Protein AF-A0A8J4QGZ1-F1 (afdb_monomer_lite)

Organism: NCBI:txid60419

Sequence (140 aa):
MCGNIKSLSVWEGHELVILALEIKECLNFADSPSGGLPDPNLSLLKVHDCLRLKSLPENMDTLLPSLQILDFASCQQVESFPVGVLPTNMNCLAIDASEKLITNRNQWGLKRLHYLNQLLLSCHDCREQKCFPEEDFHKS

Secondary structure (DSSP, 8-state):
------EEEEEEETTEEEEEEEEES-S-STTSSSSS---TTEEEEEEE--TT--B--TTHHHH-TT--EEEEES-TT--B--TT-S-TT--EEEEEE-HHHHHTGGGS-GGG-TT--EEEEEESS--SS-S--S------

pLDDT: mean 70.76, std 17.08, range [30.36, 88.94]

InterPro domains:
  IPR032675 Leucine-rich repeat domain superfamily [G3DSA:3.80.10.10] (2-108)

Foldseek 3Di:
DQPQPFDFDFDDDPPAGATETEGEQAQEPPPPVDLNALPQNHAYYHYAHRQNYAEDDLQCCRSHQNHAYYAEDNHANHQEYRAPRHHLNHAEYHDEYALNHLVCVVRNPCVSNPNHPYYHYHYDHDPDDDRDPPDDPDDD

Radius of gyration: 15.22 Å; chains: 1; bounding box: 41×23×42 Å

Structure (mmCIF, N/CA/C/O backbone):
data_AF-A0A8J4QGZ1-F1
#
_entry.id   AF-A0A8J4QGZ1-F1
#
loop_
_atom_site.group_PDB
_atom_site.id
_atom_site.type_symbol
_atom_site.label_atom_id
_atom_site.label_alt_id
_atom_site.label_comp_id
_atom_site.label_asym_id
_atom_site.label_entity_id
_atom_site.label_seq_id
_atom_site.pdbx_PDB_ins_code
_atom_site.Cartn_x
_atom_site.Cartn_y
_atom_site.Cartn_z
_atom_site.occupancy
_atom_site.B_iso_or_equiv
_atom_site.auth_seq_id
_atom_site.auth_comp_id
_atom_site.auth_asym_id
_atom_site.auth_atom_id
_atom_site.pdbx_PDB_model_num
ATOM 1 N N . MET A 1 1 ? -12.026 -5.522 -22.969 1.00 30.36 1 MET A N 1
ATOM 2 C CA . MET A 1 1 ? -13.092 -5.869 -22.012 1.00 30.36 1 MET A CA 1
ATOM 3 C C . MET A 1 1 ? -12.497 -5.667 -20.631 1.00 30.36 1 MET A C 1
ATOM 5 O O . MET A 1 1 ? -11.546 -6.362 -20.315 1.00 30.36 1 MET A O 1
ATOM 9 N N . CYS A 1 2 ? -12.926 -4.641 -19.894 1.00 36.41 2 CYS A N 1
ATOM 10 C CA . CYS A 1 2 ? -12.496 -4.446 -18.507 1.00 36.41 2 CYS A CA 1
ATOM 11 C C . CYS A 1 2 ? -13.255 -5.462 -17.651 1.00 36.41 2 CYS A C 1
ATOM 13 O O . CYS A 1 2 ? -14.471 -5.342 -17.511 1.00 36.41 2 CYS A O 1
ATOM 15 N N . GLY A 1 3 ? -12.561 -6.456 -17.107 1.00 41.50 3 GLY A N 1
ATOM 16 C CA . GLY A 1 3 ? -13.092 -7.314 -16.055 1.00 41.50 3 GLY A CA 1
ATOM 17 C C . GLY A 1 3 ? -12.950 -6.621 -14.706 1.00 41.50 3 GLY A C 1
ATOM 18 O O . GLY A 1 3 ? -12.271 -7.145 -13.839 1.00 41.50 3 GLY A O 1
ATOM 19 N N . ASN A 1 4 ? -13.542 -5.431 -14.523 1.00 45.97 4 ASN A N 1
ATOM 20 C CA . ASN A 1 4 ? -13.558 -4.753 -13.222 1.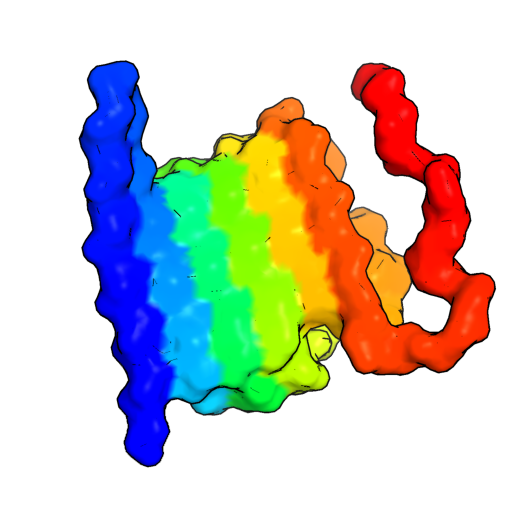00 45.97 4 ASN A CA 1
ATOM 21 C C . ASN A 1 4 ? -14.495 -5.530 -12.284 1.00 45.97 4 ASN A C 1
ATOM 23 O O . ASN A 1 4 ? -15.625 -5.105 -12.031 1.00 45.97 4 ASN A O 1
ATOM 27 N N . ILE A 1 5 ? -14.064 -6.700 -11.816 1.00 46.66 5 ILE A N 1
ATOM 28 C CA . ILE A 1 5 ? -14.804 -7.491 -10.840 1.00 46.66 5 ILE A CA 1
ATOM 29 C C . ILE A 1 5 ? -14.648 -6.766 -9.508 1.00 46.66 5 ILE A C 1
ATOM 31 O O . ILE A 1 5 ? -13.705 -7.002 -8.765 1.00 46.66 5 ILE A O 1
ATOM 35 N N . LYS A 1 6 ? -15.566 -5.836 -9.238 1.00 52.34 6 LYS A N 1
ATOM 36 C CA . LYS A 1 6 ? -15.748 -5.243 -7.917 1.00 52.34 6 LYS A CA 1
ATOM 37 C C . LYS A 1 6 ? -16.511 -6.256 -7.074 1.00 52.34 6 LYS A C 1
ATOM 39 O O . LYS A 1 6 ? -17.732 -6.345 -7.180 1.00 52.34 6 LYS A O 1
ATOM 44 N N . SER A 1 7 ? -15.795 -7.045 -6.283 1.00 53.09 7 SER A N 1
ATOM 45 C CA . SER A 1 7 ? -16.425 -7.880 -5.261 1.00 53.09 7 SER A CA 1
ATOM 46 C C . SER A 1 7 ? -16.518 -7.068 -3.975 1.00 53.09 7 SER A C 1
ATOM 48 O O . SER A 1 7 ? -15.490 -6.618 -3.467 1.00 53.09 7 SER A O 1
ATOM 50 N N . LEU A 1 8 ? -17.742 -6.844 -3.491 1.00 54.47 8 LEU A N 1
ATOM 51 C CA . LEU A 1 8 ? -17.998 -6.274 -2.173 1.00 54.47 8 LEU A CA 1
ATOM 52 C C . LEU A 1 8 ? -18.402 -7.416 -1.242 1.00 54.47 8 LEU A C 1
ATOM 54 O O . LEU A 1 8 ? -19.490 -7.972 -1.384 1.00 54.47 8 LEU A O 1
ATOM 58 N N . SER A 1 9 ? -17.530 -7.781 -0.306 1.00 53.19 9 SER A N 1
ATOM 59 C CA . SER A 1 9 ? -17.851 -8.772 0.725 1.00 53.19 9 SER A CA 1
ATOM 60 C C . SER A 1 9 ? -17.992 -8.079 2.071 1.00 53.19 9 SER A C 1
ATOM 62 O O . SER A 1 9 ? -17.077 -7.363 2.482 1.00 53.19 9 SER A O 1
ATOM 64 N N . VAL A 1 10 ? -19.111 -8.318 2.751 1.00 51.41 10 VAL A N 1
ATOM 65 C CA . VAL A 1 10 ? -19.335 -7.889 4.132 1.00 51.41 10 VAL A CA 1
ATOM 66 C C . VAL A 1 10 ? -19.089 -9.083 5.043 1.00 51.41 10 VAL A C 1
ATOM 68 O O . VAL A 1 10 ? -19.683 -10.142 4.847 1.00 51.41 10 VAL A O 1
ATOM 71 N N . TRP A 1 11 ? -18.210 -8.916 6.027 1.00 50.53 11 TRP A N 1
ATOM 72 C CA . TRP A 1 11 ? -17.977 -9.923 7.060 1.00 50.53 11 TRP A CA 1
ATOM 73 C C . TRP A 1 11 ? -18.718 -9.493 8.323 1.00 50.53 11 TRP A C 1
ATOM 75 O O . TRP A 1 11 ? -18.359 -8.489 8.931 1.00 50.53 11 TRP A O 1
ATOM 85 N N . GLU A 1 12 ? -19.759 -10.233 8.706 1.00 44.25 12 GLU A N 1
ATOM 86 C CA . GLU A 1 12 ? -20.447 -10.039 9.985 1.00 44.25 12 GLU A CA 1
ATOM 87 C C . GLU A 1 12 ? -19.777 -10.905 11.059 1.00 44.25 12 GLU A C 1
ATOM 89 O O . GLU A 1 12 ? -20.134 -12.059 11.288 1.00 44.25 12 GLU A O 1
ATOM 94 N N . GLY A 1 13 ? -18.761 -10.343 11.712 1.00 43.38 13 GLY A N 1
ATOM 95 C CA . GLY A 1 13 ? -18.343 -10.753 13.049 1.00 43.38 13 GLY A CA 1
ATOM 96 C C . GLY A 1 13 ? -18.880 -9.717 14.028 1.00 43.38 13 GLY A C 1
ATOM 97 O O . GLY A 1 13 ? -18.697 -8.525 13.787 1.00 43.38 13 GLY A O 1
ATOM 98 N N . HIS A 1 14 ? -19.589 -10.160 15.070 1.00 43.22 14 HIS A N 1
ATOM 99 C CA . HIS A 1 14 ? -20.225 -9.312 16.085 1.00 43.22 14 HIS A CA 1
ATOM 100 C C . HIS A 1 14 ? -19.360 -8.064 16.389 1.00 43.22 14 HIS A C 1
ATOM 102 O O . HIS A 1 14 ? -18.252 -8.210 16.892 1.00 43.22 14 HIS A O 1
ATOM 108 N N . GLU A 1 15 ? -19.874 -6.876 16.035 1.00 50.19 15 GLU A N 1
ATOM 109 C CA . GLU A 1 15 ? -19.318 -5.513 16.215 1.00 50.19 15 GLU A CA 1
ATOM 110 C C . GLU A 1 15 ? -18.431 -4.850 15.132 1.00 50.19 15 GLU A C 1
ATOM 112 O O . GLU A 1 15 ? -18.251 -3.635 15.217 1.00 50.19 15 GLU A O 1
ATOM 117 N N . LEU A 1 16 ? -17.968 -5.516 14.063 1.00 52.38 16 LEU A N 1
ATOM 118 C CA . LEU A 1 16 ? -17.224 -4.830 12.982 1.00 52.38 16 LEU A CA 1
ATOM 119 C C . LEU A 1 16 ? -17.749 -5.200 11.590 1.00 52.38 16 LEU A C 1
ATOM 121 O O . LEU A 1 16 ? -17.445 -6.265 11.061 1.00 52.38 16 LEU A O 1
ATOM 125 N N . VAL A 1 17 ? -18.496 -4.286 10.961 1.00 58.62 17 VAL A N 1
ATOM 126 C CA . VAL A 1 17 ? -18.835 -4.380 9.532 1.00 58.62 17 VAL A CA 1
ATOM 127 C C . VAL A 1 17 ? -17.575 -4.047 8.734 1.00 58.62 17 VAL A C 1
ATOM 129 O O . VAL A 1 17 ? -17.214 -2.882 8.576 1.00 58.62 17 VAL A O 1
ATOM 132 N N . ILE A 1 18 ? -16.875 -5.072 8.250 1.00 64.50 18 ILE A N 1
ATOM 133 C CA . ILE A 1 18 ? -15.743 -4.889 7.337 1.00 64.50 18 ILE A CA 1
ATOM 134 C C . ILE A 1 18 ? -16.302 -4.786 5.923 1.00 64.50 18 ILE A C 1
ATOM 136 O O . ILE A 1 18 ? -16.798 -5.775 5.380 1.00 64.50 18 ILE A O 1
ATOM 140 N N . LEU A 1 19 ? -16.213 -3.594 5.334 1.00 78.62 19 LEU A N 1
ATOM 141 C CA . LEU A 1 19 ? -16.511 -3.379 3.926 1.00 78.62 19 LEU A CA 1
ATOM 142 C C . LEU A 1 19 ? -15.212 -3.562 3.135 1.00 78.62 19 LEU A C 1
ATOM 144 O O . LEU A 1 19 ? -14.257 -2.796 3.295 1.00 78.62 19 LEU A O 1
ATOM 148 N N . ALA A 1 20 ? -15.171 -4.609 2.314 1.00 78.56 20 ALA A N 1
ATOM 149 C CA . ALA A 1 20 ? -14.002 -4.969 1.526 1.00 78.56 20 ALA A CA 1
ATOM 150 C C . ALA A 1 20 ? -14.274 -4.805 0.033 1.00 78.56 20 ALA A C 1
ATOM 152 O O . ALA A 1 20 ? -15.273 -5.324 -0.458 1.00 78.56 20 ALA A O 1
ATOM 153 N N . LEU A 1 21 ? -13.360 -4.147 -0.679 1.00 80.50 21 LEU A N 1
ATOM 154 C CA . LEU A 1 21 ? -13.386 -3.994 -2.128 1.00 80.50 21 LEU A CA 1
ATOM 155 C C . LEU A 1 21 ? -12.144 -4.650 -2.721 1.00 80.50 21 LEU A C 1
ATOM 157 O O . LEU A 1 21 ? -11.018 -4.302 -2.369 1.00 80.50 21 LEU A O 1
ATOM 161 N N . GLU A 1 22 ? -12.358 -5.571 -3.651 1.00 78.94 22 GLU A N 1
ATOM 162 C CA . GLU A 1 22 ? -11.294 -6.167 -4.454 1.00 78.94 22 GLU A CA 1
ATOM 163 C C . GLU A 1 22 ? -11.385 -5.670 -5.898 1.00 78.94 22 GLU A C 1
ATOM 165 O O . GLU A 1 22 ? -12.471 -5.597 -6.477 1.00 78.94 22 GLU A O 1
ATOM 170 N N . ILE A 1 23 ? -10.239 -5.293 -6.459 1.00 77.25 23 ILE A N 1
ATOM 171 C CA . ILE A 1 23 ? -10.072 -4.779 -7.814 1.00 77.25 23 ILE A CA 1
ATOM 172 C C . ILE A 1 23 ? -9.018 -5.647 -8.505 1.00 77.25 23 ILE A C 1
ATOM 174 O O . ILE A 1 23 ? -7.877 -5.699 -8.051 1.00 77.25 23 ILE A O 1
ATOM 178 N N . LYS A 1 24 ? -9.398 -6.312 -9.602 1.00 74.62 24 LYS A N 1
ATOM 179 C CA . LYS A 1 24 ? -8.527 -7.197 -10.393 1.00 74.62 24 LYS A CA 1
ATOM 180 C C . LYS A 1 24 ? -8.484 -6.798 -11.860 1.00 74.62 24 LYS A C 1
ATOM 182 O O . LYS A 1 24 ? -9.466 -6.271 -12.377 1.00 74.62 24 LYS A O 1
ATOM 187 N N . GLU A 1 25 ? -7.354 -7.071 -12.515 1.00 68.62 25 GLU A N 1
ATOM 188 C CA . GLU A 1 25 ? -7.176 -6.968 -13.975 1.00 68.62 25 GLU A CA 1
ATOM 189 C C . GLU A 1 25 ? -7.538 -5.590 -14.575 1.00 68.62 25 GLU A C 1
ATOM 191 O O . GLU A 1 25 ? -7.958 -5.472 -15.732 1.00 68.62 25 GLU A O 1
ATOM 196 N N . CYS A 1 26 ? -7.377 -4.506 -13.806 1.00 66.44 26 CYS A N 1
ATOM 197 C CA . CYS A 1 26 ? -7.756 -3.176 -14.278 1.00 66.44 26 CYS A CA 1
ATOM 198 C C . CYS A 1 26 ? -6.733 -2.592 -15.254 1.00 66.44 26 CYS A C 1
ATOM 200 O O . CYS A 1 26 ? -5.527 -2.533 -14.997 1.00 66.44 26 CYS A O 1
ATOM 202 N N . LEU A 1 27 ? -7.255 -2.064 -16.363 1.00 54.16 27 LEU A N 1
ATOM 203 C CA . LEU A 1 27 ? -6.464 -1.435 -17.419 1.00 54.16 27 LEU A CA 1
ATOM 204 C C . LEU A 1 27 ? -6.175 0.056 -17.171 1.00 54.16 27 LEU A C 1
ATOM 206 O O . LEU A 1 27 ? -5.364 0.610 -17.901 1.00 54.16 27 LEU A O 1
ATOM 210 N N . ASN A 1 28 ? -6.826 0.694 -16.193 1.00 54.12 28 ASN A N 1
ATOM 211 C CA . ASN A 1 28 ? -6.536 2.054 -15.724 1.00 54.12 28 ASN A CA 1
ATOM 212 C C . ASN A 1 28 ? -7.372 2.349 -14.465 1.00 54.12 28 ASN A C 1
ATOM 214 O O . ASN A 1 28 ? -8.598 2.381 -14.534 1.00 54.12 28 ASN A O 1
ATOM 218 N N . PHE A 1 29 ? -6.739 2.617 -13.320 1.00 51.69 29 PHE A N 1
ATOM 219 C CA . PHE A 1 29 ? -7.452 3.121 -12.128 1.00 51.69 29 PHE A CA 1
ATOM 220 C C . PHE A 1 29 ? -7.910 4.578 -12.334 1.00 51.69 29 PHE A C 1
ATOM 222 O O . PHE A 1 29 ? -8.915 5.002 -11.770 1.00 51.69 29 PHE A O 1
ATOM 229 N N . ALA A 1 30 ? -7.217 5.314 -13.215 1.00 45.72 30 ALA A N 1
ATOM 230 C CA . ALA A 1 30 ? -7.555 6.675 -13.633 1.00 45.72 30 ALA A CA 1
ATOM 231 C C . ALA A 1 30 ? -8.780 6.766 -14.572 1.00 45.72 30 ALA A C 1
ATOM 233 O O . ALA A 1 30 ? -9.378 7.832 -14.655 1.00 45.72 30 ALA A O 1
ATOM 234 N N . ASP A 1 31 ? -9.184 5.668 -15.231 1.00 41.34 31 ASP A N 1
ATOM 235 C CA . ASP A 1 31 ? -10.357 5.626 -16.133 1.00 41.34 31 ASP A CA 1
ATOM 236 C C . ASP A 1 31 ? -11.662 5.255 -15.402 1.00 41.34 31 ASP A C 1
ATOM 238 O O . ASP A 1 31 ? -12.706 5.039 -16.025 1.00 41.34 31 ASP A O 1
ATOM 242 N N . SER A 1 32 ? -11.642 5.187 -14.065 1.00 41.31 32 SER A N 1
ATOM 243 C CA . SER A 1 32 ? -12.879 5.268 -13.286 1.00 41.31 32 SER A CA 1
ATOM 244 C C . SER A 1 32 ? -13.549 6.614 -13.619 1.00 41.31 32 SER A C 1
ATOM 246 O O . SER A 1 32 ? -12.892 7.633 -13.421 1.00 41.31 32 SER A O 1
ATOM 248 N N . PRO A 1 33 ? -14.818 6.680 -14.086 1.00 33.41 33 PRO A N 1
ATOM 249 C CA . PRO A 1 33 ? -15.441 7.902 -14.641 1.00 33.41 33 PRO A CA 1
ATOM 250 C C . PRO A 1 33 ? -15.618 9.095 -13.675 1.00 33.41 33 PRO A C 1
ATOM 252 O O . PRO A 1 33 ? -16.327 10.050 -13.969 1.00 33.41 33 PRO A O 1
ATOM 255 N N . SER A 1 34 ? -15.021 9.025 -12.496 1.00 35.72 34 SER A N 1
ATOM 256 C CA . SER A 1 34 ? -15.117 9.943 -11.366 1.00 35.72 34 SER A CA 1
ATOM 257 C C . SER A 1 34 ? -14.240 9.350 -10.259 1.00 35.72 34 SER A C 1
ATOM 259 O O . SER A 1 34 ? -14.062 8.128 -10.248 1.00 35.72 34 SER A O 1
ATOM 261 N N . GLY A 1 35 ? -13.743 10.152 -9.311 1.00 43.84 35 GLY A N 1
ATOM 262 C CA . GLY A 1 35 ? -13.072 9.674 -8.092 1.00 43.84 35 GLY A CA 1
ATOM 263 C C . GLY A 1 35 ? -13.729 8.408 -7.532 1.00 43.84 35 GLY A C 1
ATOM 264 O O . GLY A 1 35 ? -14.854 8.456 -7.039 1.00 43.84 35 GLY A O 1
ATOM 265 N N . GLY A 1 36 ? -13.065 7.268 -7.738 1.00 48.78 36 GLY A N 1
ATOM 266 C CA . GLY A 1 36 ? -13.666 5.940 -7.673 1.00 48.78 36 GLY A CA 1
ATOM 267 C C . GLY A 1 36 ? -14.131 5.601 -6.267 1.00 48.78 36 GLY A C 1
ATOM 268 O O . GLY A 1 36 ? -13.338 5.106 -5.482 1.00 48.78 36 GLY A O 1
ATOM 269 N N . LEU A 1 37 ? -15.420 5.871 -6.029 1.00 54.78 37 LEU A N 1
ATOM 270 C CA . LEU A 1 37 ? -16.209 5.650 -4.818 1.00 54.78 37 LEU A CA 1
ATOM 271 C C . LEU A 1 37 ? -15.556 6.252 -3.566 1.00 54.78 37 LEU A C 1
ATOM 273 O O . LEU A 1 37 ? -14.813 5.549 -2.885 1.00 54.78 37 LEU A O 1
ATOM 277 N N . PRO A 1 38 ? -15.849 7.526 -3.225 1.00 57.25 38 PRO A N 1
ATOM 278 C CA . PRO A 1 38 ? -15.784 7.943 -1.834 1.00 57.25 38 PRO A CA 1
ATOM 279 C C . PRO A 1 38 ? -16.676 6.996 -1.029 1.00 57.25 38 PRO A C 1
ATOM 281 O O . PRO A 1 38 ? -17.898 7.145 -1.003 1.00 57.25 38 PRO A O 1
ATOM 284 N N . ASP A 1 39 ? -16.064 5.967 -0.462 1.00 70.12 39 ASP A N 1
ATOM 285 C CA . ASP A 1 39 ? -16.729 4.974 0.356 1.00 70.12 39 ASP A CA 1
ATOM 286 C C . ASP A 1 39 ? -16.192 5.155 1.770 1.00 70.12 39 ASP A C 1
ATOM 288 O O . ASP A 1 39 ? -15.158 4.589 2.142 1.00 70.12 39 ASP A O 1
ATOM 292 N N . PRO A 1 40 ? -16.860 6.011 2.562 1.00 73.81 40 PRO A N 1
ATOM 293 C CA . PRO A 1 40 ? -16.394 6.356 3.889 1.00 73.81 40 PRO A CA 1
ATOM 294 C C . PRO A 1 40 ? -16.423 5.165 4.845 1.00 73.81 40 PRO A C 1
ATOM 296 O O . PRO A 1 40 ? -15.915 5.305 5.948 1.00 73.81 40 PRO A O 1
ATOM 299 N N . ASN A 1 41 ? -16.987 4.017 4.456 1.00 79.25 41 ASN A N 1
ATOM 300 C CA . ASN A 1 41 ? -17.042 2.809 5.276 1.00 79.25 41 ASN A CA 1
ATOM 301 C C . ASN A 1 41 ? -16.081 1.717 4.790 1.00 79.25 41 ASN A C 1
ATOM 303 O O . ASN A 1 41 ? -15.967 0.681 5.447 1.00 79.25 41 ASN A O 1
ATOM 307 N N . LEU A 1 42 ? -15.386 1.926 3.664 1.00 82.38 42 LEU A N 1
ATOM 308 C CA . LEU A 1 42 ? -14.440 0.948 3.147 1.00 82.38 42 LEU A CA 1
ATOM 309 C C . LEU A 1 42 ? -13.256 0.793 4.095 1.00 82.38 42 LEU A C 1
ATOM 311 O O . LEU A 1 42 ? -12.496 1.735 4.308 1.00 82.38 42 LEU A O 1
ATOM 315 N N . SER A 1 43 ? -13.089 -0.410 4.637 1.00 86.44 43 SER A N 1
ATOM 316 C CA . SER A 1 43 ? -12.025 -0.733 5.586 1.00 86.44 43 SER A CA 1
ATOM 317 C C . SER A 1 43 ? -10.919 -1.589 4.975 1.00 86.44 43 SER A C 1
ATOM 319 O O . SER A 1 43 ? -9.783 -1.523 5.445 1.00 86.44 43 SER A O 1
ATOM 321 N N . LEU A 1 44 ? -11.208 -2.332 3.901 1.00 85.62 44 LEU A N 1
ATOM 322 C CA . LEU A 1 44 ? -10.243 -3.162 3.179 1.00 85.62 44 LEU A CA 1
ATOM 323 C C . LEU A 1 44 ? -10.291 -2.877 1.673 1.00 85.62 44 LEU A C 1
ATOM 325 O O . LEU A 1 44 ? -11.338 -3.014 1.041 1.00 85.62 44 LEU A O 1
ATOM 329 N N . LEU A 1 45 ? -9.139 -2.553 1.087 1.00 85.19 45 LEU A N 1
ATOM 330 C CA . LEU A 1 45 ? -8.960 -2.396 -0.354 1.00 85.19 45 LEU A CA 1
ATOM 331 C C . LEU A 1 45 ? -7.868 -3.346 -0.843 1.00 85.19 45 LEU A C 1
ATOM 333 O O . LEU A 1 45 ? -6.727 -3.273 -0.388 1.00 85.19 45 LEU A O 1
ATOM 337 N N . LYS A 1 46 ? -8.228 -4.209 -1.793 1.00 84.25 46 LYS A N 1
ATOM 338 C CA . LYS A 1 46 ? -7.313 -5.095 -2.512 1.00 84.25 46 LYS A CA 1
ATOM 339 C C . LYS A 1 46 ? -7.223 -4.670 -3.970 1.00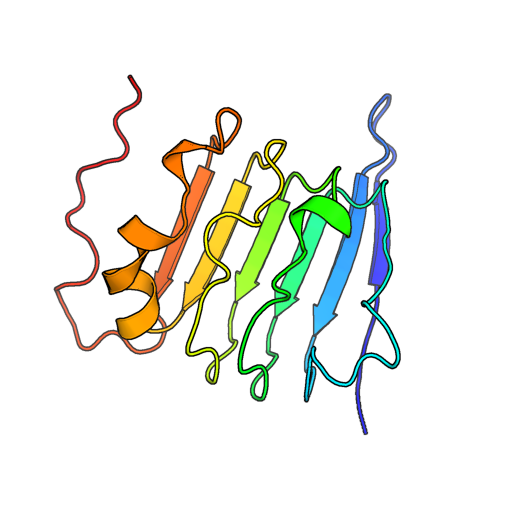 84.25 46 LYS A C 1
ATOM 341 O O . LYS A 1 46 ? -8.252 -4.553 -4.633 1.00 84.25 46 LYS A O 1
ATOM 346 N N . VAL A 1 47 ? -6.015 -4.449 -4.474 1.00 83.00 47 VAL A N 1
ATOM 347 C CA . VAL A 1 47 ? -5.759 -4.094 -5.874 1.00 83.00 47 VAL A CA 1
ATOM 348 C C . VAL A 1 47 ? -4.700 -5.035 -6.423 1.00 83.00 47 VAL A C 1
ATOM 350 O O . VAL A 1 47 ? -3.523 -4.917 -6.087 1.00 83.00 47 VAL A O 1
ATOM 353 N N . HIS A 1 48 ? -5.128 -5.970 -7.267 1.00 82.69 48 HIS A N 1
ATOM 354 C CA . HIS A 1 48 ? -4.283 -7.032 -7.806 1.00 82.69 48 HIS A CA 1
ATOM 355 C C . HIS A 1 48 ? -4.296 -7.033 -9.335 1.00 82.69 48 HIS A C 1
ATOM 357 O O . HIS A 1 48 ? -5.264 -6.607 -9.966 1.00 82.69 48 HIS A O 1
ATOM 363 N N . ASP A 1 49 ? -3.203 -7.487 -9.944 1.00 80.38 49 ASP A N 1
ATOM 364 C CA . ASP A 1 49 ? -3.103 -7.764 -11.386 1.00 80.38 49 ASP A CA 1
ATOM 365 C C . ASP A 1 49 ? -3.436 -6.569 -12.307 1.00 80.38 49 ASP A C 1
ATOM 367 O O . ASP A 1 49 ? -3.829 -6.725 -13.466 1.00 80.38 49 ASP A O 1
ATOM 371 N N . CYS A 1 50 ? -3.279 -5.334 -11.820 1.00 78.75 50 CYS A N 1
ATOM 372 C CA . CYS A 1 50 ? -3.572 -4.126 -12.591 1.00 78.75 50 CYS A CA 1
ATOM 373 C C . CYS A 1 50 ? -2.347 -3.702 -13.416 1.00 78.75 50 CYS A C 1
ATOM 375 O O . CYS A 1 50 ? -1.650 -2.736 -13.106 1.00 78.75 50 CYS A O 1
ATOM 377 N N . LEU A 1 51 ? -2.077 -4.432 -14.501 1.00 76.94 51 LEU A N 1
ATOM 378 C CA . LEU A 1 51 ? -0.844 -4.305 -15.295 1.00 76.94 51 LEU A CA 1
ATOM 379 C C . LEU A 1 51 ? -0.660 -2.965 -16.019 1.00 76.94 51 LEU A C 1
ATOM 381 O O . LEU A 1 51 ? 0.444 -2.668 -16.460 1.00 76.94 51 LEU A O 1
ATOM 385 N N . ARG A 1 52 ? -1.717 -2.165 -16.176 1.00 73.38 52 ARG A N 1
ATOM 386 C CA . ARG A 1 52 ? -1.642 -0.832 -16.802 1.00 73.38 52 ARG A CA 1
ATOM 387 C C . ARG A 1 52 ? -1.755 0.319 -15.806 1.00 73.38 52 ARG A C 1
ATOM 389 O O . ARG A 1 52 ? -1.790 1.484 -16.198 1.00 73.38 52 ARG A O 1
ATOM 396 N N . LEU A 1 53 ? -1.841 0.001 -14.518 1.00 75.69 53 LEU A N 1
ATOM 397 C CA . LEU A 1 53 ? -1.937 1.002 -13.476 1.00 75.69 53 LEU A CA 1
ATOM 398 C C . LEU A 1 53 ? -0.605 1.736 -13.324 1.00 75.69 53 LEU A C 1
ATOM 400 O O . LEU A 1 53 ? 0.392 1.126 -12.960 1.00 75.69 53 LEU A O 1
ATOM 404 N N . LYS A 1 54 ? -0.604 3.045 -13.591 1.00 74.88 54 LYS A N 1
ATOM 405 C 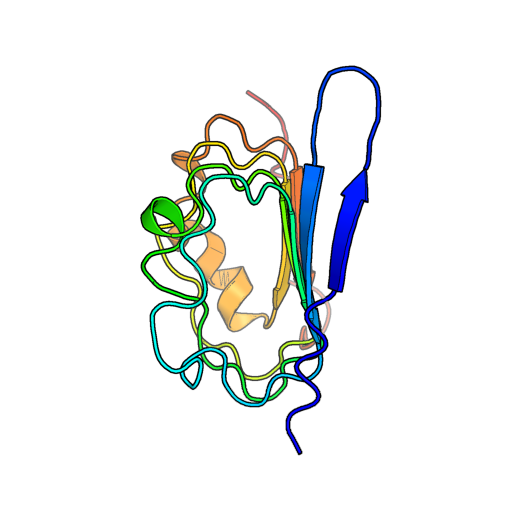CA . LYS A 1 54 ? 0.598 3.890 -13.496 1.00 74.88 54 LYS A CA 1
ATOM 406 C C . LYS A 1 54 ? 0.814 4.509 -12.118 1.00 74.88 54 LYS A C 1
ATOM 408 O O . LYS A 1 54 ? 1.953 4.741 -11.719 1.00 74.88 54 LYS A O 1
ATOM 413 N N . SER A 1 55 ? -0.273 4.785 -11.406 1.00 74.00 55 SER A N 1
ATOM 414 C CA . SER A 1 55 ? -0.254 5.419 -10.090 1.00 74.00 55 SER A CA 1
ATOM 415 C C . SER A 1 55 ? -1.519 5.085 -9.304 1.00 74.00 55 SER A C 1
ATOM 417 O O . SER A 1 55 ? -2.589 4.874 -9.876 1.00 74.00 55 SER A O 1
ATOM 419 N N . LEU A 1 56 ? -1.401 5.056 -7.979 1.00 74.31 56 LEU A N 1
ATOM 420 C CA . LEU A 1 56 ? -2.551 5.033 -7.072 1.00 74.31 56 LEU A CA 1
ATOM 421 C C . LEU A 1 56 ? -3.198 6.433 -6.967 1.00 74.31 56 LEU A C 1
ATOM 423 O O . LEU A 1 56 ? -2.565 7.424 -7.340 1.00 74.31 56 LEU A O 1
ATOM 427 N N . PRO A 1 57 ? -4.436 6.547 -6.447 1.00 70.75 57 PRO A N 1
ATOM 428 C CA . PRO A 1 57 ? -5.101 7.836 -6.269 1.00 70.75 57 PRO A CA 1
ATOM 429 C C . PRO A 1 57 ? -4.346 8.750 -5.303 1.00 70.75 57 PRO A C 1
ATOM 431 O O . PRO A 1 57 ? -3.953 8.328 -4.218 1.00 70.75 57 PRO A O 1
ATOM 434 N N . GLU A 1 58 ? -4.232 10.028 -5.656 1.00 73.62 58 GLU A N 1
ATOM 435 C CA . GLU A 1 58 ? -3.593 11.042 -4.806 1.00 73.62 58 GLU A CA 1
ATOM 436 C C . GLU A 1 58 ? -4.482 11.518 -3.646 1.00 73.62 58 GLU A C 1
ATOM 438 O O . GLU A 1 58 ? -4.013 12.242 -2.790 1.00 73.62 58 GLU A O 1
ATOM 443 N N . ASN A 1 59 ? -5.750 11.111 -3.577 1.00 75.94 59 ASN A N 1
ATOM 444 C CA . ASN A 1 59 ? -6.712 11.612 -2.585 1.00 75.94 59 ASN A CA 1
ATOM 445 C C . ASN A 1 59 ? -7.289 10.479 -1.715 1.00 75.94 59 ASN A C 1
ATOM 447 O O . ASN A 1 59 ? -8.474 10.488 -1.388 1.00 75.94 59 ASN A O 1
ATOM 451 N N . MET A 1 60 ? -6.508 9.437 -1.405 1.00 79.31 60 MET A N 1
ATOM 452 C CA . MET A 1 60 ? -7.032 8.258 -0.689 1.00 79.31 60 MET A CA 1
ATOM 453 C C . MET A 1 60 ? -7.492 8.557 0.742 1.00 79.31 60 MET A C 1
ATOM 455 O O . MET A 1 60 ? -8.442 7.941 1.208 1.00 79.31 60 MET A O 1
ATOM 459 N N . ASP A 1 61 ? -6.867 9.509 1.422 1.00 77.69 61 ASP A N 1
ATOM 460 C CA . ASP A 1 61 ? -7.242 10.003 2.747 1.00 77.69 61 ASP A CA 1
ATOM 461 C C . ASP A 1 61 ? -8.652 10.606 2.783 1.00 77.69 61 ASP A C 1
ATOM 463 O O . ASP A 1 61 ? -9.381 10.420 3.755 1.00 77.69 61 ASP A O 1
ATOM 467 N N . THR A 1 62 ? -9.050 11.290 1.710 1.00 80.62 62 THR A N 1
ATOM 468 C CA . THR A 1 62 ? -10.384 11.894 1.578 1.00 80.62 62 THR A CA 1
ATOM 469 C C . THR A 1 62 ? -11.407 10.947 0.957 1.00 80.62 62 THR A C 1
ATOM 471 O O . THR A 1 62 ? -12.577 10.984 1.335 1.00 80.62 62 THR A O 1
ATOM 474 N N . LEU A 1 63 ? -10.990 10.086 0.024 1.00 78.56 63 LEU A N 1
ATOM 475 C CA . LEU A 1 63 ? -11.876 9.125 -0.637 1.00 78.56 63 LEU A CA 1
ATOM 476 C C . LEU A 1 63 ? -12.199 7.924 0.260 1.00 78.56 63 LEU A C 1
ATOM 478 O O . LEU A 1 63 ? -13.322 7.433 0.239 1.00 78.56 63 LEU A O 1
ATOM 482 N N . LEU A 1 64 ? -11.235 7.452 1.050 1.00 83.00 64 LEU A N 1
ATOM 483 C CA . LEU A 1 64 ? -11.335 6.219 1.833 1.00 83.00 64 LEU A CA 1
ATOM 484 C C . LEU A 1 64 ? -10.925 6.468 3.301 1.00 83.00 64 LEU A C 1
ATOM 486 O O . LEU A 1 64 ? -9.997 5.832 3.804 1.00 83.00 64 LEU A O 1
ATOM 490 N N . PRO A 1 65 ? -11.590 7.390 4.024 1.00 85.50 65 PRO A N 1
ATOM 491 C CA . PRO A 1 65 ? -11.163 7.831 5.358 1.00 85.50 65 PRO A CA 1
ATOM 492 C C . PRO A 1 65 ? -11.160 6.720 6.426 1.00 85.50 65 PRO A C 1
ATOM 494 O O . PRO A 1 65 ? -10.442 6.822 7.425 1.00 85.50 65 PRO A O 1
ATOM 497 N N . SER A 1 66 ? -11.937 5.653 6.221 1.00 86.38 66 SER A N 1
ATOM 498 C CA . SER A 1 66 ? -12.018 4.494 7.125 1.00 86.38 66 SER A CA 1
ATOM 499 C C . SER A 1 66 ? -11.138 3.321 6.703 1.00 86.38 66 SER A C 1
ATOM 501 O O . SER A 1 66 ? -11.211 2.263 7.331 1.00 86.38 66 SER A O 1
ATOM 503 N N . LEU A 1 67 ? -10.303 3.480 5.669 1.00 87.12 67 LEU A N 1
ATOM 504 C CA . LEU A 1 67 ? -9.463 2.393 5.185 1.00 87.12 67 LEU A CA 1
ATOM 505 C C . LEU A 1 67 ? -8.439 2.002 6.247 1.00 87.12 67 LEU A C 1
ATOM 507 O O . LEU A 1 67 ? -7.617 2.811 6.679 1.00 87.12 67 LEU A O 1
ATOM 511 N N . GLN A 1 68 ? -8.472 0.731 6.628 1.00 88.25 68 GLN A N 1
ATOM 512 C CA . GLN A 1 68 ? -7.557 0.149 7.601 1.00 88.25 68 GLN A CA 1
ATOM 513 C C . GLN A 1 68 ? -6.528 -0.750 6.926 1.00 88.25 68 GLN A C 1
ATOM 515 O O . GLN A 1 68 ? -5.407 -0.868 7.415 1.00 88.25 68 GLN A O 1
ATOM 520 N N . ILE A 1 69 ? -6.894 -1.398 5.822 1.00 87.50 69 ILE A N 1
ATOM 521 C CA . ILE A 1 69 ? -6.042 -2.367 5.145 1.00 87.50 69 ILE A CA 1
ATOM 522 C C . ILE A 1 69 ? -5.972 -2.023 3.661 1.00 87.50 69 ILE A C 1
ATOM 524 O O . ILE A 1 69 ? -6.996 -1.979 2.978 1.00 87.50 69 ILE A O 1
ATOM 528 N N . LEU A 1 70 ? -4.752 -1.815 3.173 1.00 87.50 70 LEU A N 1
ATOM 529 C CA . LEU A 1 70 ? -4.449 -1.694 1.753 1.00 87.50 70 LEU A CA 1
ATOM 530 C C . LEU A 1 70 ? -3.512 -2.830 1.350 1.00 87.50 70 LEU A C 1
ATOM 532 O O . LEU A 1 70 ? -2.412 -2.945 1.885 1.00 87.50 70 LEU A O 1
ATOM 536 N N . ASP A 1 71 ? -3.959 -3.646 0.406 1.00 86.88 71 ASP A N 1
ATOM 537 C CA . ASP A 1 71 ? -3.201 -4.743 -0.188 1.00 86.88 71 ASP A CA 1
ATOM 538 C C . ASP A 1 71 ? -3.100 -4.498 -1.697 1.00 86.88 71 ASP A C 1
ATOM 540 O O . ASP A 1 71 ? -4.099 -4.428 -2.413 1.00 86.88 71 ASP A O 1
ATOM 544 N N . PHE A 1 72 ? -1.876 -4.279 -2.157 1.00 85.19 72 PHE A N 1
ATOM 545 C CA . PHE A 1 72 ? -1.552 -3.852 -3.504 1.00 85.19 72 PHE A CA 1
ATOM 546 C C . PHE A 1 72 ? -0.498 -4.785 -4.090 1.00 85.19 72 PHE A C 1
ATOM 548 O O . PHE A 1 72 ? 0.627 -4.795 -3.601 1.00 85.19 72 PHE A O 1
ATOM 555 N N . ALA A 1 73 ? -0.817 -5.553 -5.131 1.00 84.31 73 ALA A N 1
ATOM 556 C CA . ALA A 1 73 ? 0.123 -6.542 -5.659 1.00 84.31 73 ALA A CA 1
ATOM 557 C C . ALA A 1 73 ? 0.018 -6.778 -7.165 1.00 84.31 73 ALA A C 1
ATOM 559 O O . ALA A 1 73 ? -1.006 -6.494 -7.783 1.00 84.31 73 ALA A O 1
ATOM 560 N N . SER A 1 74 ? 1.087 -7.314 -7.767 1.00 80.12 74 SER A N 1
ATOM 561 C CA . SER A 1 74 ? 1.112 -7.718 -9.183 1.00 80.12 74 SER A CA 1
ATOM 562 C C . SER A 1 74 ? 0.731 -6.592 -10.166 1.00 80.12 74 SER A C 1
ATOM 564 O O . SER A 1 74 ? 0.149 -6.821 -11.225 1.00 80.12 74 SER A O 1
ATOM 566 N N . CYS A 1 75 ? 1.081 -5.344 -9.830 1.00 79.62 75 CYS A N 1
ATOM 567 C CA . CYS A 1 75 ? 0.830 -4.154 -10.649 1.00 79.62 75 CYS A CA 1
ATOM 568 C C . CYS A 1 75 ? 2.152 -3.588 -11.200 1.00 79.62 75 CYS A C 1
ATOM 570 O O . CYS A 1 75 ? 2.818 -2.780 -10.558 1.00 79.62 75 CYS A O 1
ATOM 572 N N . GLN A 1 76 ? 2.538 -4.019 -12.404 1.00 75.88 76 GLN A N 1
ATOM 573 C CA . GLN A 1 76 ? 3.903 -3.840 -12.933 1.00 75.88 76 GLN A CA 1
ATOM 574 C C . GLN A 1 76 ? 4.237 -2.436 -13.471 1.00 75.88 76 GLN A C 1
ATOM 576 O O . GLN A 1 76 ? 5.408 -2.104 -13.621 1.00 75.88 76 GLN A O 1
ATOM 581 N N . GLN A 1 77 ? 3.241 -1.607 -13.801 1.00 77.00 77 GLN A N 1
ATOM 582 C CA . GLN A 1 77 ? 3.463 -0.284 -14.417 1.00 77.00 77 GLN A CA 1
ATOM 583 C C . GLN A 1 77 ? 3.463 0.882 -13.421 1.00 77.00 77 GLN A C 1
ATOM 585 O O . GLN A 1 77 ? 3.500 2.041 -13.831 1.00 77.00 77 GLN A O 1
ATOM 590 N N . VAL A 1 78 ? 3.418 0.593 -12.122 1.00 76.62 78 VAL A N 1
ATOM 591 C CA . VAL A 1 78 ? 3.290 1.617 -11.084 1.00 76.62 78 VAL A CA 1
ATOM 592 C C . VAL A 1 78 ? 4.646 2.256 -10.842 1.00 76.62 78 VAL A C 1
ATOM 594 O O . VAL A 1 78 ? 5.573 1.616 -10.345 1.00 76.62 78 VAL A O 1
ATOM 597 N N . GLU A 1 79 ? 4.761 3.538 -11.173 1.00 72.62 79 GLU A N 1
ATOM 598 C CA . GLU A 1 79 ? 6.025 4.267 -11.045 1.00 72.62 79 GLU A CA 1
ATOM 599 C C . GLU A 1 79 ? 6.079 5.174 -9.813 1.00 72.62 79 GLU A C 1
ATOM 601 O O . GLU A 1 79 ? 7.169 5.580 -9.399 1.00 72.62 79 GLU A O 1
ATOM 606 N N . SER A 1 80 ? 4.925 5.492 -9.223 1.00 74.12 80 SER A N 1
ATOM 607 C CA . SER A 1 80 ? 4.812 6.385 -8.073 1.00 74.12 80 SER A CA 1
ATOM 608 C C . SER A 1 80 ? 3.832 5.863 -7.025 1.00 74.12 80 SER A C 1
ATOM 610 O O . SER A 1 80 ? 2.794 5.273 -7.333 1.00 74.12 80 SER A O 1
ATOM 612 N N . PHE A 1 81 ? 4.185 6.102 -5.760 1.00 78.44 81 PHE A N 1
ATOM 613 C CA . PHE A 1 81 ? 3.325 5.852 -4.611 1.00 78.44 81 PHE A CA 1
ATOM 614 C C . PHE A 1 81 ? 2.829 7.195 -4.064 1.00 78.44 81 PHE A C 1
ATOM 616 O O . PHE A 1 81 ? 3.626 8.135 -3.977 1.00 78.44 81 PHE A O 1
ATOM 623 N N . PRO A 1 82 ? 1.545 7.321 -3.704 1.00 70.69 82 PRO A N 1
ATOM 624 C CA . PRO A 1 82 ? 0.958 8.605 -3.391 1.00 70.69 82 PRO A CA 1
ATOM 625 C C . PRO A 1 82 ? 1.400 9.013 -1.978 1.00 70.69 82 PRO A C 1
ATOM 627 O O . PRO A 1 82 ? 1.082 8.383 -0.966 1.00 70.69 82 PRO A O 1
ATOM 630 N N . VAL A 1 83 ? 2.242 10.044 -1.932 1.00 68.75 83 VAL A N 1
ATOM 631 C CA . VAL A 1 83 ? 2.959 10.488 -0.735 1.00 68.75 83 VAL A CA 1
ATOM 632 C C . VAL A 1 83 ? 2.025 11.237 0.190 1.00 68.75 83 VAL A C 1
ATOM 634 O O . VAL A 1 83 ? 1.454 12.250 -0.196 1.00 68.75 83 VAL A O 1
ATOM 637 N N . GLY A 1 84 ? 1.933 10.799 1.445 1.00 68.31 84 GLY A N 1
ATOM 638 C CA . GLY A 1 84 ? 1.259 11.605 2.453 1.00 68.31 84 GLY A CA 1
ATOM 639 C C . GLY A 1 84 ? -0.228 11.811 2.160 1.00 68.31 84 GLY A C 1
ATOM 640 O O . GLY A 1 84 ? -0.791 12.810 2.604 1.00 68.31 84 GLY A O 1
ATOM 641 N N . VAL A 1 85 ? -0.873 10.838 1.524 1.00 74.81 85 VAL A N 1
ATOM 642 C CA . VAL A 1 85 ? -2.323 10.829 1.257 1.00 74.81 85 VAL A CA 1
ATOM 643 C C . VAL A 1 85 ? -2.951 9.477 1.597 1.00 74.81 85 VAL A C 1
ATOM 645 O O . VAL A 1 85 ? -4.076 9.186 1.212 1.00 74.81 85 VAL A O 1
ATOM 648 N N . LEU A 1 86 ? -2.220 8.630 2.332 1.00 82.00 86 LEU A N 1
ATOM 649 C CA . LEU A 1 86 ? -2.791 7.444 2.959 1.00 82.00 86 LEU A CA 1
ATOM 650 C C . LEU A 1 86 ? -3.637 7.854 4.185 1.00 82.00 86 LEU A C 1
ATOM 652 O O . LEU A 1 86 ? -3.186 8.713 4.959 1.00 82.00 86 LEU A O 1
ATOM 656 N N . PRO A 1 87 ? -4.812 7.227 4.389 1.00 84.12 87 PRO A N 1
ATOM 657 C CA . PRO A 1 87 ? -5.651 7.406 5.574 1.00 84.12 87 PRO A CA 1
ATOM 658 C C . PRO A 1 87 ? -4.884 7.154 6.873 1.00 84.12 87 PRO A C 1
ATOM 660 O O . PRO A 1 87 ? -4.189 6.150 7.008 1.00 84.12 87 PRO A O 1
ATOM 663 N N . THR A 1 88 ? -5.031 8.033 7.867 1.00 85.62 88 THR A N 1
ATOM 664 C CA . THR A 1 88 ? -4.310 7.905 9.148 1.00 85.62 88 THR A CA 1
ATOM 665 C C . THR A 1 88 ? -4.746 6.696 9.971 1.00 85.62 88 THR A C 1
ATOM 667 O O . THR A 1 88 ? -3.960 6.220 10.782 1.00 85.62 88 THR A O 1
ATOM 670 N N . ASN A 1 89 ? -5.960 6.186 9.741 1.00 84.94 89 ASN A N 1
ATOM 671 C CA . ASN A 1 89 ? -6.522 4.999 10.399 1.00 84.94 89 ASN A CA 1
ATOM 672 C C . ASN A 1 89 ? -5.990 3.668 9.829 1.00 84.94 89 ASN A C 1
ATOM 674 O O . ASN A 1 89 ? -6.468 2.599 10.206 1.00 84.94 89 ASN A O 1
ATOM 678 N N . MET A 1 90 ? -5.011 3.723 8.922 1.00 87.62 90 MET A N 1
ATOM 679 C CA . MET A 1 90 ? -4.406 2.546 8.315 1.00 87.62 90 MET A CA 1
ATOM 680 C C . MET A 1 90 ? -3.667 1.696 9.353 1.00 87.62 90 MET A C 1
ATOM 682 O O . MET A 1 90 ? -2.788 2.180 10.059 1.00 87.62 90 MET A O 1
ATOM 686 N N . ASN A 1 91 ? -4.015 0.415 9.398 1.00 88.31 91 ASN A N 1
ATOM 687 C CA . ASN A 1 91 ? -3.464 -0.609 10.278 1.00 88.31 91 ASN A CA 1
ATOM 688 C C . ASN A 1 91 ? -2.457 -1.511 9.548 1.00 88.31 91 ASN A C 1
ATOM 690 O O . ASN A 1 91 ? -1.406 -1.850 10.093 1.00 88.31 91 ASN A O 1
ATOM 694 N N . CYS A 1 92 ? -2.760 -1.881 8.303 1.00 88.06 92 CYS A N 1
ATOM 695 C CA . CYS A 1 92 ? -1.926 -2.768 7.503 1.00 88.06 92 CYS A CA 1
ATOM 696 C C . CYS A 1 92 ? -1.734 -2.217 6.089 1.00 88.06 92 CYS A C 1
ATOM 698 O O . CYS A 1 92 ? -2.698 -1.836 5.420 1.00 88.06 92 CYS A O 1
ATOM 700 N N . LEU A 1 93 ? -0.479 -2.198 5.645 1.00 88.38 93 LEU A N 1
ATOM 701 C CA . LEU A 1 93 ? -0.086 -1.843 4.291 1.00 88.38 93 LEU A CA 1
ATOM 702 C C . LEU A 1 93 ? 0.752 -2.978 3.702 1.00 88.38 93 LEU A C 1
ATOM 704 O O . LEU A 1 93 ? 1.879 -3.211 4.137 1.00 88.38 93 LEU A O 1
ATOM 708 N N . ALA A 1 94 ? 0.203 -3.669 2.711 1.00 88.25 94 ALA A N 1
ATOM 709 C CA . ALA A 1 94 ? 0.894 -4.690 1.939 1.00 88.25 94 ALA A CA 1
ATOM 710 C C . ALA A 1 94 ? 1.076 -4.198 0.501 1.00 88.25 94 ALA A C 1
ATOM 712 O O . ALA A 1 94 ? 0.104 -3.851 -0.166 1.00 88.25 94 ALA A O 1
ATOM 713 N N . ILE A 1 95 ? 2.323 -4.121 0.040 1.00 85.62 95 ILE A N 1
ATOM 714 C CA . ILE A 1 95 ? 2.671 -3.630 -1.294 1.00 85.62 95 ILE A CA 1
ATOM 715 C C . ILE A 1 95 ? 3.684 -4.578 -1.932 1.00 85.62 95 ILE A C 1
ATOM 717 O O . ILE A 1 95 ? 4.796 -4.734 -1.433 1.00 85.62 95 ILE A O 1
ATOM 721 N N . ASP A 1 96 ? 3.327 -5.142 -3.077 1.00 86.38 96 ASP A N 1
ATOM 722 C CA . ASP A 1 96 ? 4.254 -5.708 -4.047 1.00 86.38 96 ASP A CA 1
ATOM 723 C C . ASP A 1 96 ? 4.511 -4.683 -5.166 1.00 86.38 96 ASP A C 1
ATOM 725 O O . ASP A 1 96 ? 3.600 -4.289 -5.901 1.00 86.38 96 ASP A O 1
ATOM 729 N N . ALA A 1 97 ? 5.754 -4.209 -5.262 1.00 84.50 97 ALA A N 1
ATOM 730 C CA . ALA A 1 97 ? 6.142 -3.117 -6.149 1.00 84.50 97 ALA A CA 1
ATOM 731 C C . ALA A 1 97 ? 7.557 -3.276 -6.716 1.00 84.50 97 ALA A C 1
ATOM 733 O O . ALA A 1 97 ? 8.327 -4.130 -6.289 1.00 84.50 97 ALA A O 1
ATOM 734 N N . SER A 1 98 ? 7.906 -2.415 -7.673 1.00 85.81 98 SER A N 1
ATOM 735 C CA . SER A 1 98 ? 9.256 -2.381 -8.229 1.00 85.81 98 SER A CA 1
ATOM 736 C C . SER A 1 98 ? 10.300 -1.910 -7.211 1.00 85.81 98 SER A C 1
ATOM 738 O O . SER A 1 98 ? 10.009 -1.110 -6.311 1.00 85.81 98 SER A O 1
ATOM 740 N N . GLU A 1 99 ? 11.554 -2.320 -7.401 1.00 84.94 99 GLU A N 1
ATOM 741 C CA . GLU A 1 99 ? 12.711 -1.865 -6.620 1.00 84.94 99 GLU A CA 1
ATOM 742 C C . GLU A 1 99 ? 12.777 -0.329 -6.560 1.00 84.94 99 GLU A C 1
ATOM 744 O O . GLU A 1 99 ? 13.008 0.258 -5.497 1.00 84.94 99 GLU A O 1
ATOM 749 N N . LYS A 1 100 ? 12.491 0.348 -7.682 1.00 83.88 100 LYS A N 1
ATOM 750 C CA . LYS A 1 100 ? 12.453 1.818 -7.773 1.00 83.88 100 LYS A CA 1
ATOM 751 C C . LYS A 1 100 ? 11.454 2.430 -6.785 1.00 83.88 100 LYS A C 1
ATOM 753 O O . LYS A 1 100 ? 11.751 3.457 -6.169 1.00 83.88 100 LYS A O 1
ATOM 758 N N . LEU A 1 101 ? 10.280 1.818 -6.631 1.00 84.62 101 LEU A N 1
ATOM 759 C CA . LEU A 1 101 ? 9.238 2.302 -5.728 1.00 84.62 101 LEU A CA 1
ATOM 760 C C . LEU A 1 101 ? 9.629 2.062 -4.262 1.00 84.62 101 LEU A C 1
ATOM 762 O O . LEU A 1 101 ? 9.570 2.987 -3.450 1.00 84.62 101 LEU A O 1
ATOM 766 N N . ILE A 1 102 ? 10.095 0.850 -3.940 1.00 84.88 102 ILE A N 1
ATOM 767 C CA . ILE A 1 102 ? 10.491 0.433 -2.581 1.00 84.88 102 ILE A CA 1
ATOM 768 C C . ILE A 1 102 ? 11.691 1.237 -2.068 1.00 84.88 102 ILE A C 1
ATOM 770 O O . ILE A 1 102 ? 11.765 1.576 -0.881 1.00 84.88 102 ILE A O 1
ATOM 774 N N . THR A 1 103 ? 12.622 1.599 -2.950 1.00 84.50 103 THR A N 1
ATOM 775 C CA . THR A 1 103 ? 13.786 2.424 -2.591 1.00 84.50 103 THR A CA 1
ATOM 776 C C . THR A 1 103 ? 13.364 3.827 -2.133 1.00 84.50 103 THR A C 1
ATOM 778 O O . THR A 1 103 ? 13.980 4.401 -1.237 1.00 84.50 103 THR A O 1
ATOM 781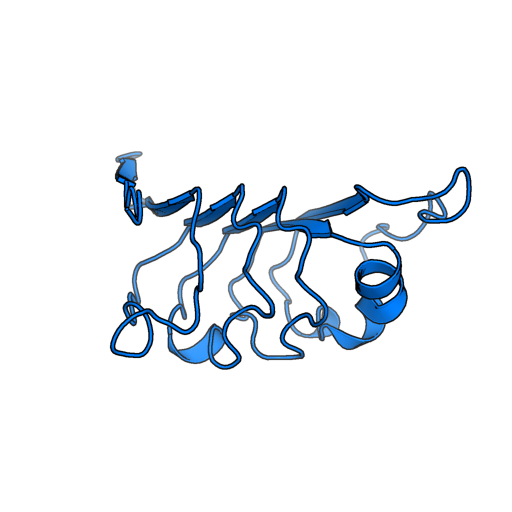 N N . ASN A 1 104 ? 12.251 4.351 -2.657 1.00 83.56 104 ASN A N 1
ATOM 782 C CA . ASN A 1 104 ? 11.695 5.652 -2.276 1.00 83.56 104 ASN A CA 1
ATOM 783 C C . ASN A 1 104 ? 10.686 5.586 -1.112 1.00 83.56 104 ASN A C 1
ATOM 785 O O . ASN A 1 104 ? 10.051 6.597 -0.809 1.00 83.56 104 ASN A O 1
ATOM 789 N N . ARG A 1 105 ? 10.553 4.450 -0.405 1.00 83.12 105 ARG A N 1
ATOM 790 C CA . ARG A 1 105 ? 9.569 4.263 0.687 1.00 83.12 105 ARG A CA 1
ATOM 791 C C . ARG A 1 105 ? 9.635 5.294 1.812 1.00 83.12 105 ARG A C 1
ATOM 793 O O . ARG A 1 105 ? 8.622 5.616 2.425 1.00 83.12 105 ARG A O 1
ATOM 800 N N . ASN A 1 106 ? 10.811 5.877 2.046 1.00 82.50 106 ASN A N 1
ATOM 801 C CA . ASN A 1 106 ? 10.995 6.946 3.031 1.00 82.50 106 ASN A CA 1
ATOM 802 C C . ASN A 1 106 ? 10.146 8.189 2.714 1.00 82.50 106 ASN A C 1
ATOM 804 O O . ASN A 1 106 ? 9.828 8.967 3.612 1.00 82.50 106 ASN A O 1
ATOM 808 N N . GLN A 1 107 ? 9.766 8.365 1.447 1.00 83.81 107 GLN A N 1
ATOM 809 C CA . GLN A 1 107 ? 8.929 9.465 0.985 1.00 83.81 107 GLN A CA 1
ATOM 810 C C . GLN A 1 107 ? 7.436 9.171 1.137 1.00 83.81 107 GLN A C 1
ATOM 812 O O . GLN A 1 107 ? 6.651 10.097 1.041 1.00 83.81 107 GLN A O 1
ATOM 817 N N . TRP A 1 108 ? 7.003 7.940 1.425 1.00 83.94 108 TRP A N 1
ATOM 818 C CA . TRP A 1 108 ? 5.572 7.589 1.454 1.00 83.94 108 TRP A CA 1
ATOM 819 C C . TRP A 1 108 ? 4.793 8.221 2.618 1.00 83.94 108 TRP A C 1
ATOM 821 O O . TRP A 1 108 ? 3.570 8.124 2.679 1.00 83.94 108 TRP A O 1
ATOM 831 N N . GLY A 1 109 ? 5.475 8.892 3.549 1.00 84.88 109 GLY A N 1
ATOM 832 C CA . GLY A 1 109 ? 4.824 9.554 4.680 1.00 84.88 109 GLY A CA 1
ATOM 833 C C . GLY A 1 109 ? 4.309 8.583 5.747 1.00 84.88 109 GLY A C 1
ATOM 834 O O . GLY A 1 109 ? 3.463 8.968 6.551 1.00 84.88 109 GLY A O 1
ATOM 835 N N . LEU A 1 110 ? 4.843 7.352 5.800 1.00 84.94 110 LEU A N 1
ATOM 836 C CA . LEU A 1 110 ? 4.429 6.310 6.756 1.00 84.94 110 LEU A CA 1
ATOM 837 C C . LEU A 1 110 ? 4.532 6.759 8.222 1.00 84.94 110 LEU A C 1
ATOM 839 O O . LEU A 1 110 ? 3.761 6.307 9.056 1.00 84.94 110 LEU A O 1
ATOM 843 N N . LYS A 1 111 ? 5.419 7.717 8.532 1.00 84.31 111 LYS A N 1
ATOM 844 C CA . LYS A 1 111 ? 5.580 8.296 9.881 1.00 84.31 111 LYS A CA 1
ATOM 845 C C . LYS A 1 111 ? 4.311 8.950 10.444 1.00 84.31 111 LYS A C 1
ATOM 847 O O . LYS A 1 111 ? 4.217 9.138 11.650 1.00 84.31 111 LYS A O 1
ATOM 852 N N . ARG A 1 112 ? 3.358 9.328 9.587 1.00 85.00 112 ARG A N 1
ATOM 853 C CA . ARG A 1 112 ? 2.072 9.916 9.993 1.00 85.00 112 ARG A CA 1
ATOM 854 C C . ARG A 1 112 ? 1.004 8.858 10.293 1.00 85.00 112 ARG A C 1
ATOM 856 O O . ARG A 1 112 ? -0.054 9.177 10.826 1.00 85.00 112 ARG A O 1
ATOM 863 N N . LEU A 1 113 ? 1.252 7.602 9.931 1.00 86.88 113 LEU A N 1
ATOM 864 C CA . LEU A 1 113 ? 0.315 6.502 10.121 1.00 86.88 113 LEU A CA 1
ATOM 865 C C . LEU A 1 113 ? 0.521 5.902 11.512 1.00 86.88 113 LEU A C 1
ATOM 867 O O . LEU A 1 113 ? 1.122 4.846 11.671 1.00 86.88 113 LEU A O 1
ATOM 871 N N . HIS A 1 114 ? 0.035 6.607 12.534 1.00 84.56 114 HIS A N 1
ATOM 872 C CA . HIS A 1 114 ? 0.225 6.223 13.938 1.00 84.56 114 HIS A CA 1
ATOM 873 C C . HIS A 1 114 ? -0.402 4.869 14.307 1.00 84.56 114 HIS A C 1
ATOM 875 O O . HIS A 1 114 ? -0.009 4.272 15.304 1.00 84.56 114 HIS A O 1
ATOM 881 N N . TYR A 1 115 ? -1.360 4.388 13.511 1.00 86.50 115 TYR A N 1
ATOM 882 C CA . TYR A 1 115 ? -2.033 3.106 13.712 1.00 86.50 115 TYR A CA 1
ATOM 883 C C . TYR A 1 115 ? -1.449 1.965 12.868 1.00 86.50 115 TYR A C 1
ATOM 885 O O . TYR A 1 115 ? -1.927 0.837 12.982 1.00 86.50 115 TYR A O 1
ATOM 893 N N . LEU A 1 116 ? -0.424 2.229 12.044 1.00 88.19 116 LEU A N 1
ATOM 894 C CA . LEU A 1 116 ? 0.163 1.225 11.161 1.00 88.19 116 LEU A CA 1
ATOM 895 C C . LEU A 1 116 ? 0.947 0.200 11.985 1.00 88.19 116 LEU A C 1
ATOM 897 O O . LEU A 1 116 ? 2.044 0.475 12.465 1.00 88.19 116 LEU A O 1
ATOM 901 N N . ASN A 1 117 ? 0.391 -1.000 12.124 1.00 87.81 117 ASN A N 1
ATOM 902 C CA . ASN A 1 117 ? 1.016 -2.101 12.852 1.00 87.81 117 ASN A CA 1
ATOM 903 C C . ASN A 1 117 ? 1.769 -3.061 11.931 1.00 87.81 117 ASN A C 1
ATOM 905 O O . ASN A 1 117 ? 2.654 -3.779 12.394 1.00 87.81 117 ASN A O 1
ATOM 909 N N . GLN A 1 118 ? 1.400 -3.113 10.650 1.00 87.19 118 GLN A N 1
ATOM 910 C CA . GLN A 1 118 ? 1.975 -4.047 9.688 1.00 87.19 118 GLN A CA 1
ATOM 911 C C . GLN A 1 118 ? 2.347 -3.329 8.391 1.00 87.19 118 GLN A C 1
ATOM 913 O O . GLN A 1 118 ? 1.494 -2.726 7.740 1.00 87.19 118 GLN A O 1
ATOM 918 N N . LEU A 1 119 ? 3.621 -3.434 8.009 1.00 88.94 119 LEU A N 1
ATOM 919 C CA . LEU A 1 119 ? 4.110 -3.061 6.689 1.00 88.94 119 LEU A CA 1
ATOM 920 C C . LEU A 1 119 ? 4.734 -4.294 6.038 1.00 88.94 119 LEU A C 1
ATOM 922 O O . LEU A 1 119 ? 5.745 -4.803 6.514 1.00 88.94 119 LEU A O 1
ATOM 926 N N . LEU A 1 120 ? 4.134 -4.763 4.950 1.00 87.88 120 LEU A N 1
ATOM 927 C CA . LEU A 1 120 ? 4.620 -5.895 4.170 1.00 87.88 120 LEU A CA 1
ATOM 928 C C . LEU A 1 120 ? 5.031 -5.383 2.795 1.00 87.88 120 LEU A C 1
ATOM 930 O O . LEU A 1 120 ? 4.195 -4.908 2.031 1.00 87.88 120 LEU A O 1
ATOM 934 N N . LEU A 1 121 ? 6.321 -5.462 2.483 1.00 86.62 121 LEU A N 1
ATOM 935 C CA . LEU A 1 1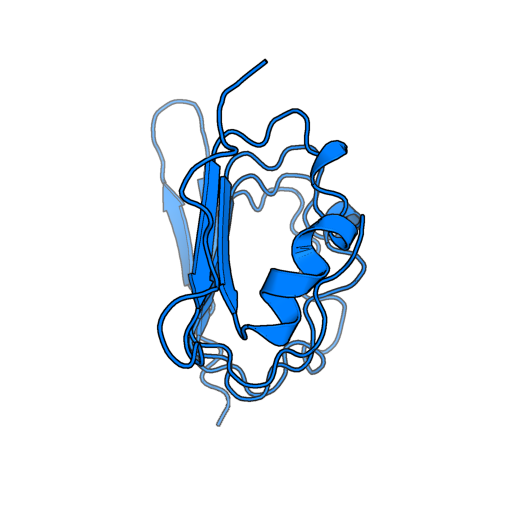21 ? 6.848 -5.058 1.185 1.00 86.62 121 LEU A CA 1
ATOM 936 C C . LEU A 1 121 ? 7.377 -6.289 0.463 1.00 86.62 121 LEU A C 1
ATOM 938 O O . LEU A 1 121 ? 8.151 -7.061 1.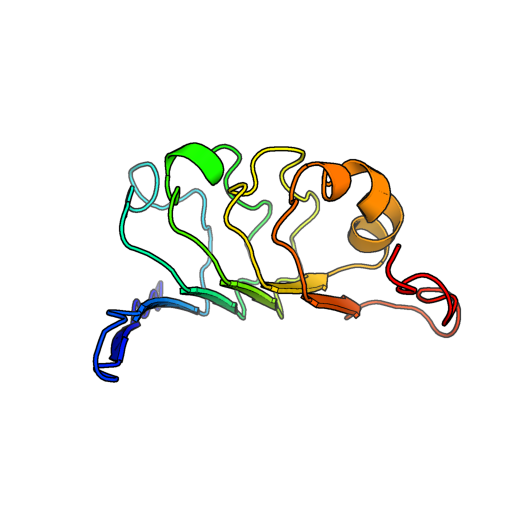020 1.00 86.62 121 LEU A O 1
ATOM 942 N N . SER A 1 122 ? 6.955 -6.467 -0.778 1.00 86.19 122 SER A N 1
ATOM 943 C CA . SER A 1 122 ? 7.448 -7.489 -1.695 1.00 86.19 122 SER A CA 1
ATOM 944 C C . SER A 1 122 ? 7.933 -6.813 -2.968 1.00 86.19 122 SER A C 1
ATOM 946 O O . SER A 1 122 ? 7.473 -5.727 -3.313 1.00 86.19 122 SER A O 1
ATOM 948 N N . CYS A 1 123 ? 8.906 -7.423 -3.633 1.00 85.19 123 CYS A N 1
ATOM 949 C CA . CYS A 1 123 ? 9.544 -6.845 -4.804 1.00 85.19 123 CYS A CA 1
ATOM 950 C C . CYS A 1 123 ? 9.516 -7.829 -5.966 1.00 85.19 123 CYS A C 1
ATOM 952 O O . CYS A 1 123 ? 10.146 -8.884 -5.881 1.00 85.19 123 CYS A O 1
ATOM 954 N N . HIS A 1 124 ? 8.816 -7.485 -7.046 1.00 83.00 124 HIS A N 1
ATOM 955 C CA . HIS A 1 124 ? 8.642 -8.386 -8.190 1.00 83.00 124 HIS A CA 1
ATOM 956 C C . HIS A 1 124 ? 9.713 -8.257 -9.283 1.00 83.00 124 HIS A C 1
ATOM 958 O O . HIS A 1 124 ? 9.775 -9.116 -10.160 1.00 83.00 124 HIS A O 1
ATOM 964 N N . ASP A 1 125 ? 10.560 -7.224 -9.259 1.00 84.38 125 ASP A N 1
ATOM 965 C CA . ASP A 1 125 ? 11.627 -7.004 -10.254 1.00 84.38 125 ASP A CA 1
ATOM 966 C C . ASP A 1 125 ? 13.039 -6.893 -9.645 1.00 84.38 125 ASP A C 1
ATOM 968 O O . ASP A 1 125 ? 13.996 -6.518 -10.327 1.00 84.38 125 ASP A O 1
ATOM 972 N N . CYS A 1 126 ? 13.185 -7.284 -8.376 1.00 79.44 126 CYS A N 1
ATOM 973 C CA . CYS A 1 126 ? 14.448 -7.257 -7.653 1.00 79.44 126 CYS A CA 1
ATOM 974 C C . CYS A 1 126 ? 15.509 -8.142 -8.308 1.00 79.44 126 CYS A C 1
ATOM 976 O O . CYS A 1 126 ? 15.422 -9.372 -8.294 1.00 79.44 126 CYS A O 1
ATOM 978 N N . ARG A 1 127 ? 16.574 -7.516 -8.813 1.00 67.56 127 ARG A N 1
ATOM 979 C CA . ARG A 1 127 ? 17.783 -8.228 -9.235 1.00 67.56 127 ARG A CA 1
ATOM 980 C C . ARG A 1 127 ? 18.615 -8.522 -7.991 1.00 67.56 127 ARG A C 1
ATOM 982 O O . ARG A 1 127 ? 19.296 -7.644 -7.486 1.00 67.56 127 ARG A O 1
ATOM 989 N N . GLU A 1 128 ? 18.436 -9.735 -7.478 1.00 59.41 128 GLU A N 1
ATOM 990 C CA . GLU A 1 128 ? 19.110 -10.410 -6.358 1.00 59.41 128 GLU A CA 1
ATOM 991 C C . GLU A 1 128 ? 19.996 -9.567 -5.401 1.00 59.41 128 GLU A C 1
ATOM 993 O O . GLU A 1 128 ? 21.036 -9.021 -5.763 1.00 59.41 128 GLU A O 1
ATOM 998 N N . GLN A 1 129 ? 19.619 -9.631 -4.112 1.00 52.81 129 GLN A N 1
ATOM 999 C CA . GLN A 1 129 ? 20.413 -9.355 -2.896 1.00 52.81 129 GLN A CA 1
ATOM 1000 C C . GLN A 1 129 ? 20.500 -7.936 -2.297 1.00 52.81 129 GLN A C 1
ATOM 1002 O O . GLN A 1 129 ? 21.396 -7.701 -1.487 1.00 52.81 129 GLN A O 1
ATOM 1007 N N . LYS A 1 130 ? 19.594 -6.983 -2.572 1.00 49.88 130 LYS A N 1
ATOM 1008 C CA . LYS A 1 130 ? 19.693 -5.657 -1.903 1.00 49.88 130 LYS A CA 1
ATOM 1009 C C . LYS A 1 130 ? 18.442 -4.996 -1.337 1.00 49.88 130 LYS A C 1
ATOM 1011 O O . LYS A 1 130 ? 18.585 -3.972 -0.674 1.00 49.88 130 LYS A O 1
ATOM 1016 N N . CYS A 1 131 ? 17.240 -5.530 -1.535 1.00 45.16 131 CYS A N 1
ATOM 1017 C CA . CYS A 1 131 ? 16.052 -4.735 -1.200 1.00 45.16 131 CYS A CA 1
ATOM 1018 C C . CYS A 1 131 ? 15.659 -4.692 0.281 1.00 45.16 131 CYS A C 1
ATOM 1020 O O . CYS A 1 131 ? 14.915 -3.792 0.667 1.00 45.16 131 CYS A O 1
ATOM 1022 N N . PHE A 1 132 ? 16.206 -5.569 1.124 1.00 43.75 132 PHE A N 1
ATOM 1023 C CA . PHE A 1 132 ? 15.903 -5.565 2.552 1.00 43.75 132 PHE A CA 1
ATOM 1024 C C . PHE A 1 132 ? 17.181 -5.734 3.374 1.00 43.75 132 PHE A C 1
ATOM 1026 O O . PHE A 1 132 ? 17.731 -6.833 3.399 1.00 43.75 132 PHE A O 1
ATOM 1033 N N . PRO A 1 133 ? 17.674 -4.694 4.071 1.00 40.91 133 PRO A N 1
ATOM 1034 C CA . PRO A 1 133 ? 18.292 -4.963 5.355 1.00 40.91 133 PRO A CA 1
ATOM 1035 C C . PRO A 1 133 ? 17.194 -5.528 6.268 1.00 40.91 133 PRO A C 1
ATOM 1037 O O . PRO A 1 133 ? 16.109 -4.957 6.373 1.00 40.91 133 PRO A O 1
ATOM 1040 N N . GLU A 1 134 ? 17.468 -6.680 6.872 1.00 43.09 134 GLU A N 1
ATOM 1041 C CA . GLU A 1 134 ? 16.569 -7.456 7.742 1.00 43.09 134 GLU A CA 1
ATOM 1042 C C . GLU A 1 134 ? 16.239 -6.757 9.080 1.00 43.09 134 GLU A C 1
ATOM 1044 O O . GLU A 1 134 ? 15.585 -7.328 9.946 1.00 43.09 134 GLU A O 1
ATOM 1049 N N . GLU A 1 135 ? 16.653 -5.505 9.258 1.00 45.34 135 GLU A N 1
ATOM 1050 C CA . GLU A 1 135 ? 16.568 -4.772 10.515 1.00 45.34 135 GLU A CA 1
ATOM 1051 C C . GLU A 1 135 ? 16.003 -3.375 10.247 1.00 45.34 135 GLU A C 1
ATOM 1053 O O . GLU A 1 135 ? 16.725 -2.525 9.745 1.00 45.34 135 GLU A O 1
ATOM 1058 N N . ASP A 1 136 ? 14.705 -3.162 10.505 1.00 43.56 136 ASP A N 1
ATOM 1059 C CA . ASP A 1 136 ? 14.140 -1.879 10.990 1.00 43.56 136 ASP A CA 1
ATOM 1060 C C . ASP A 1 136 ? 12.602 -1.929 11.160 1.00 43.56 136 ASP A C 1
ATOM 1062 O O . ASP A 1 136 ? 11.868 -1.001 10.821 1.00 43.56 136 ASP A O 1
ATOM 1066 N N . PHE A 1 137 ? 12.084 -3.012 11.748 1.00 47.03 137 PHE A N 1
ATOM 1067 C CA . PHE A 1 137 ? 10.767 -2.990 12.404 1.00 47.03 137 PHE A CA 1
ATOM 1068 C C . PHE A 1 137 ? 10.890 -3.409 13.867 1.00 47.03 137 PHE A C 1
ATOM 1070 O O . PHE A 1 137 ? 10.143 -4.247 14.367 1.00 47.03 137 PHE A O 1
ATOM 1077 N N . HIS A 1 138 ? 11.831 -2.795 14.585 1.00 37.22 138 HIS A N 1
ATOM 1078 C CA . HIS A 1 138 ? 11.743 -2.752 16.037 1.00 37.22 138 HIS A CA 1
ATOM 1079 C C . HIS A 1 138 ? 10.921 -1.533 16.453 1.00 37.22 138 HIS A C 1
ATOM 1081 O O . HIS A 1 138 ? 11.350 -0.388 16.344 1.00 37.22 138 HIS A O 1
ATOM 1087 N N . LYS A 1 139 ? 9.701 -1.835 16.908 1.00 41.03 139 LYS A N 1
ATOM 1088 C CA . LYS A 1 139 ? 8.826 -0.982 17.718 1.00 41.03 139 LYS A CA 1
ATOM 1089 C C . LYS A 1 139 ? 9.640 -0.094 18.668 1.00 41.03 139 LYS A C 1
ATOM 1091 O O . LYS A 1 139 ? 10.383 -0.623 19.495 1.00 41.03 139 LYS A O 1
ATOM 1096 N N . SER A 1 140 ? 9.391 1.210 18.630 1.00 34.09 140 SER A N 1
ATOM 1097 C CA . SER A 1 140 ? 9.493 2.077 19.803 1.00 34.09 140 SER A CA 1
ATOM 1098 C C . SER A 1 140 ? 8.382 3.107 19.793 1.00 34.09 140 SER A C 1
ATOM 1100 O O . SER A 1 140 ? 7.965 3.517 18.688 1.00 34.09 140 SER A O 1
#